Protein AF-A0A800DQ89-F1 (afdb_monomer_lite)

Foldseek 3Di:
DDDPLDAAEDDDDPDPVSVVVVCVPDDPVRHDDDPPPDDDDDDPVRVVVVVVVVVVVDDDDDDDDPVRQVVLVVVCVVVVHDSVVVVVVVVVVVVCVVVVHDDDDDD

Structure (mmCIF, N/CA/C/O backbone):
data_AF-A0A800DQ89-F1
#
_entry.id   AF-A0A800DQ89-F1
#
loop_
_atom_site.group_PDB
_atom_site.id
_atom_site.type_symbol
_atom_site.label_atom_id
_atom_site.label_alt_id
_atom_site.label_comp_id
_atom_site.label_asym_id
_atom_site.label_entity_id
_atom_site.label_seq_id
_atom_site.pdbx_PDB_ins_code
_atom_site.Cartn_x
_atom_site.Cartn_y
_atom_site.Cartn_z
_atom_site.occupancy
_atom_site.B_iso_or_equiv
_atom_site.auth_seq_id
_atom_site.auth_comp_id
_atom_site.auth_asym_id
_atom_site.auth_atom_id
_atom_site.pdbx_PDB_model_num
ATOM 1 N N . MET A 1 1 ? -26.508 25.969 8.097 1.00 35.81 1 MET A N 1
ATOM 2 C CA . MET A 1 1 ? -26.942 25.745 9.489 1.00 35.81 1 MET A CA 1
ATOM 3 C C . MET A 1 1 ? -26.928 24.244 9.707 1.00 35.81 1 MET A C 1
ATOM 5 O O . MET A 1 1 ? -27.880 23.606 9.292 1.00 35.81 1 MET A O 1
ATOM 9 N N . ASN A 1 2 ? -25.854 23.672 10.253 1.00 39.38 2 ASN A N 1
ATOM 10 C CA . ASN A 1 2 ? -25.854 22.251 10.611 1.00 39.38 2 ASN A CA 1
ATOM 11 C C . ASN A 1 2 ? -25.799 22.169 12.130 1.00 39.38 2 ASN A C 1
ATOM 13 O O . ASN A 1 2 ? -24.819 22.568 12.749 1.00 39.38 2 ASN A O 1
ATOM 17 N N . THR A 1 3 ? -26.925 21.756 12.696 1.00 45.06 3 THR A N 1
ATOM 18 C CA . THR A 1 3 ? -27.160 21.536 14.117 1.00 45.06 3 THR A CA 1
ATOM 19 C C . THR A 1 3 ? -26.209 20.457 14.621 1.00 45.06 3 THR A C 1
ATOM 21 O O . THR A 1 3 ? -26.307 19.309 14.186 1.00 45.06 3 THR A O 1
ATOM 24 N N . SER A 1 4 ? -25.302 20.810 15.530 1.00 53.28 4 SER A N 1
ATOM 25 C CA . SER A 1 4 ? -24.638 19.837 16.395 1.00 53.28 4 SER A CA 1
ATOM 26 C C . SER A 1 4 ? -25.740 19.077 17.134 1.00 53.28 4 SER A C 1
ATOM 28 O O . SER A 1 4 ? -26.450 19.664 17.947 1.00 53.28 4 SER A O 1
ATOM 30 N N . LYS A 1 5 ? -25.979 17.818 16.762 1.00 64.00 5 LYS A N 1
ATOM 31 C CA . LYS A 1 5 ? -26.945 16.957 17.449 1.00 64.00 5 LYS A CA 1
ATOM 32 C C . LYS A 1 5 ? -26.304 16.621 18.799 1.00 64.00 5 LYS A C 1
ATOM 34 O O . LYS A 1 5 ? -25.308 15.906 18.823 1.00 64.00 5 LYS A O 1
ATOM 39 N N . GLU A 1 6 ? -26.783 17.237 19.878 1.00 75.00 6 GLU A N 1
ATOM 40 C CA . GLU A 1 6 ? -26.308 16.943 21.235 1.00 75.00 6 GLU A CA 1
ATOM 41 C C . GLU A 1 6 ? -26.607 15.472 21.556 1.00 75.00 6 GLU A C 1
ATOM 43 O O . GLU A 1 6 ? -27.725 14.997 21.327 1.00 75.00 6 GLU A O 1
ATOM 48 N N . LEU A 1 7 ? -25.585 14.744 22.009 1.00 81.00 7 LEU A N 1
ATOM 49 C CA . LEU A 1 7 ? -25.704 13.344 22.405 1.00 81.00 7 LEU A CA 1
ATOM 50 C C . LEU A 1 7 ? -26.509 13.254 23.706 1.00 81.00 7 LEU A C 1
ATOM 52 O O . LEU A 1 7 ? -26.421 14.120 24.575 1.00 81.00 7 LEU A O 1
ATOM 56 N N . LYS A 1 8 ? -27.340 12.219 23.831 1.00 85.88 8 LYS A N 1
ATOM 57 C CA . LYS A 1 8 ? -28.165 11.998 25.023 1.00 85.88 8 LYS A CA 1
ATOM 58 C C . LYS A 1 8 ? -27.363 11.220 26.075 1.00 85.88 8 LYS A C 1
ATOM 60 O O . LYS A 1 8 ? -26.626 10.305 25.715 1.00 85.88 8 LYS A O 1
ATOM 65 N N . PRO A 1 9 ? -27.543 11.487 27.377 1.00 83.31 9 PRO A N 1
ATOM 66 C CA . PRO A 1 9 ? -26.936 10.656 28.411 1.00 83.31 9 PRO A CA 1
ATOM 67 C C . PRO A 1 9 ? -27.526 9.237 28.380 1.00 83.31 9 PRO A C 1
ATOM 69 O O . PRO A 1 9 ? -28.732 9.063 28.175 1.00 83.31 9 PRO A O 1
ATOM 72 N N . VAL A 1 10 ? -26.690 8.222 28.607 1.00 85.94 10 VAL A N 1
ATOM 73 C CA . VAL A 1 10 ? -27.131 6.819 28.685 1.00 85.94 10 VAL A CA 1
ATOM 74 C C . VAL A 1 10 ? -28.016 6.616 29.932 1.00 85.94 10 VAL A C 1
ATOM 76 O O . VAL A 1 10 ? -27.628 7.034 31.031 1.00 85.94 10 VAL A O 1
ATOM 79 N N . PRO A 1 11 ? -29.209 5.998 29.809 1.00 85.56 11 PRO A N 1
ATOM 80 C CA . PRO A 1 11 ? -30.070 5.713 30.956 1.00 85.56 11 PRO A CA 1
ATOM 81 C C . PRO A 1 11 ? -29.424 4.742 31.952 1.00 85.56 11 PRO A C 1
ATOM 83 O O . PRO A 1 11 ? -28.615 3.893 31.594 1.00 85.56 11 PRO A O 1
ATOM 86 N N . ARG A 1 12 ? -29.825 4.820 33.226 1.00 86.25 12 ARG A N 1
ATOM 87 C CA . ARG A 1 12 ? -29.430 3.822 34.232 1.00 86.25 12 ARG A CA 1
ATOM 88 C C . ARG A 1 12 ? -30.400 2.646 34.202 1.00 86.25 12 ARG A C 1
ATOM 90 O O . ARG A 1 12 ? -31.515 2.773 34.706 1.00 86.25 12 ARG A O 1
ATOM 97 N N . PHE A 1 13 ? -29.959 1.518 33.663 1.00 89.56 13 PHE A N 1
ATOM 98 C CA . PHE A 1 13 ? -30.736 0.280 33.641 1.00 89.56 13 PHE A CA 1
ATOM 99 C C . PHE A 1 13 ? -30.652 -0.446 34.983 1.00 89.56 13 PHE A C 1
ATOM 101 O O . PHE A 1 13 ? -29.612 -0.452 35.645 1.00 89.56 13 PHE A O 1
ATOM 108 N N . LYS A 1 14 ? -31.759 -1.060 35.409 1.00 86.31 14 LYS A N 1
ATOM 109 C CA . LYS A 1 14 ? -31.796 -1.870 36.638 1.00 86.31 14 LYS A CA 1
ATOM 110 C C . LYS A 1 14 ? -31.490 -3.337 36.365 1.00 86.31 14 LYS A C 1
ATOM 112 O O . LYS A 1 14 ? -31.107 -4.056 37.285 1.00 86.31 14 LYS A O 1
ATOM 117 N N . THR A 1 15 ? -31.698 -3.787 35.128 1.00 91.94 15 THR A N 1
ATOM 118 C CA . THR A 1 15 ? -31.488 -5.174 34.704 1.00 91.94 15 THR A CA 1
ATOM 119 C C . THR A 1 15 ? -30.854 -5.230 33.318 1.00 91.94 15 THR A C 1
ATOM 121 O O . THR A 1 15 ? -31.085 -4.343 32.503 1.00 91.94 15 THR A O 1
ATOM 124 N N . LEU A 1 16 ? -30.111 -6.305 33.035 1.00 87.75 16 LEU A N 1
ATOM 125 C CA . LEU A 1 16 ? -29.531 -6.549 31.706 1.00 87.75 16 LEU A CA 1
ATOM 126 C C . LEU A 1 16 ? -30.602 -6.714 30.615 1.00 87.75 16 LEU A C 1
ATOM 128 O O . LEU A 1 16 ? -30.365 -6.357 29.469 1.00 87.75 16 LEU A O 1
ATOM 132 N N . GLN A 1 17 ? -31.785 -7.235 30.964 1.00 90.81 17 GLN A N 1
ATOM 133 C CA . GLN A 1 17 ? -32.897 -7.377 30.018 1.00 90.81 17 GLN A CA 1
ATOM 134 C C . GLN A 1 17 ? -33.424 -6.006 29.571 1.00 90.81 17 GLN A C 1
ATOM 136 O O . GLN A 1 17 ? -33.619 -5.786 28.386 1.00 90.81 17 GLN A O 1
ATOM 141 N N . GLU A 1 18 ? -33.591 -5.074 30.512 1.00 90.44 18 GLU A N 1
ATOM 142 C CA . GLU A 1 18 ? -34.023 -3.698 30.226 1.00 90.44 18 GLU A CA 1
ATOM 143 C C . GLU A 1 18 ? -33.020 -2.960 29.327 1.00 90.44 18 GLU A C 1
ATOM 145 O O . GLU A 1 18 ? -33.422 -2.213 28.440 1.00 90.44 18 GLU A O 1
ATOM 150 N N . GLU A 1 19 ? -31.723 -3.193 29.535 1.00 90.31 19 GLU A N 1
ATOM 151 C CA . GLU A 1 19 ? -30.661 -2.649 28.688 1.00 90.31 19 GLU A CA 1
ATOM 152 C C . GLU A 1 19 ? -30.713 -3.219 27.263 1.00 90.31 19 GLU A C 1
ATOM 154 O O . GLU A 1 19 ? -30.666 -2.459 26.297 1.00 90.31 19 GLU A O 1
ATOM 159 N N . ALA A 1 20 ? -30.857 -4.541 27.121 1.00 89.94 20 ALA A N 1
ATOM 160 C CA . ALA A 1 20 ? -30.976 -5.187 25.815 1.00 89.94 20 ALA A CA 1
ATOM 161 C C . ALA A 1 20 ? -32.222 -4.703 25.052 1.00 89.94 20 ALA A C 1
ATOM 163 O O . ALA A 1 20 ? -32.111 -4.285 23.902 1.00 89.94 20 ALA A O 1
ATOM 164 N N . ASP A 1 21 ? -33.382 -4.670 25.715 1.00 92.75 21 ASP A N 1
ATOM 165 C CA . ASP A 1 21 ? -34.644 -4.209 25.124 1.00 92.75 21 ASP A CA 1
ATOM 166 C C . ASP A 1 21 ? -34.568 -2.720 24.710 1.00 92.75 21 ASP A C 1
ATOM 168 O O . ASP A 1 21 ? -35.174 -2.289 23.722 1.00 92.75 21 ASP A O 1
ATOM 172 N N . PHE A 1 22 ? -33.804 -1.911 25.453 1.00 91.44 22 PHE A N 1
ATOM 173 C CA . PHE A 1 22 ? -33.551 -0.514 25.113 1.00 91.44 22 PHE A CA 1
ATOM 174 C C . PHE A 1 22 ? -32.686 -0.385 23.854 1.00 91.44 22 PHE A C 1
ATOM 176 O O . PHE A 1 22 ? -33.077 0.329 22.929 1.00 91.44 22 PHE A O 1
ATOM 183 N N . TRP A 1 23 ? -31.551 -1.088 23.785 1.00 91.94 23 TRP A N 1
ATOM 184 C CA . TRP A 1 23 ? -30.645 -1.034 22.631 1.00 91.94 23 TRP A CA 1
ATOM 185 C C . TRP A 1 23 ? -31.205 -1.704 21.371 1.00 91.94 23 TRP A C 1
ATOM 187 O O . TRP A 1 23 ? -30.834 -1.313 20.268 1.00 91.94 23 TRP A O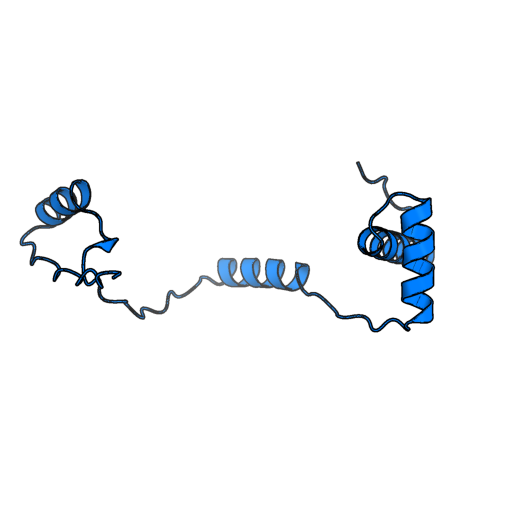 1
ATOM 197 N N . ASP A 1 24 ? -32.162 -2.622 21.504 1.00 91.50 24 ASP A N 1
ATOM 198 C CA . ASP A 1 24 ? -32.905 -3.179 20.364 1.00 91.50 24 ASP A CA 1
ATOM 199 C C . ASP A 1 24 ? -33.770 -2.126 19.649 1.00 91.50 24 ASP A C 1
ATOM 201 O O . ASP A 1 24 ? -34.095 -2.269 18.468 1.00 91.50 24 ASP A O 1
ATOM 205 N N . THR A 1 25 ? -34.155 -1.058 20.354 1.00 89.94 25 THR A N 1
ATOM 206 C CA . THR A 1 25 ? -35.051 -0.014 19.833 1.00 89.94 25 THR A CA 1
ATOM 207 C C . THR A 1 25 ? -34.384 1.347 19.632 1.00 89.94 25 THR A C 1
ATOM 209 O O . THR A 1 25 ? -34.972 2.212 18.978 1.00 89.94 25 THR A O 1
ATOM 212 N N . HIS A 1 26 ? -33.166 1.547 20.142 1.00 90.75 26 HIS A N 1
ATOM 213 C CA . HIS A 1 26 ? -32.459 2.829 20.117 1.00 90.75 26 HIS A CA 1
ATOM 214 C C . HIS A 1 26 ? -31.098 2.722 19.421 1.00 90.75 26 HIS A C 1
ATOM 216 O O . HIS A 1 26 ? -30.334 1.790 19.651 1.00 90.75 26 HIS A O 1
ATOM 222 N N . ASP A 1 27 ? -30.771 3.721 18.599 1.00 84.69 27 ASP A N 1
ATOM 223 C CA . ASP A 1 27 ? -29.464 3.829 17.946 1.00 84.69 27 ASP A CA 1
ATOM 224 C C . ASP A 1 27 ? -28.396 4.290 18.952 1.00 84.69 27 ASP A C 1
ATOM 226 O O . ASP A 1 27 ? -28.520 5.350 19.574 1.00 84.69 27 ASP A O 1
ATOM 230 N N . SER A 1 28 ? -27.329 3.501 19.090 1.00 82.50 28 SER A N 1
ATOM 231 C CA . SER A 1 28 ? -26.211 3.761 19.999 1.00 82.50 28 SER A CA 1
ATOM 232 C C . SER A 1 28 ? -25.413 5.017 19.649 1.00 82.50 28 SER A C 1
ATOM 234 O O . SER A 1 28 ? -24.804 5.617 20.532 1.00 82.50 28 SER A O 1
ATOM 236 N N . MET A 1 29 ? -25.484 5.488 18.400 1.00 83.38 29 MET A N 1
ATOM 237 C CA . MET A 1 29 ? -24.841 6.729 17.963 1.00 83.38 29 MET A CA 1
ATOM 23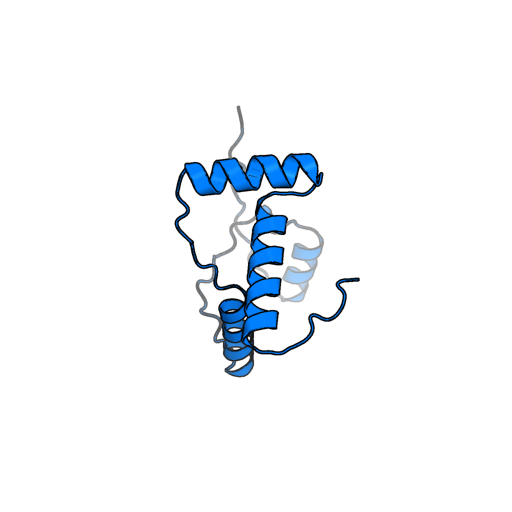8 C C . MET A 1 29 ? -25.533 7.998 18.487 1.00 83.38 29 MET A C 1
ATOM 240 O O . MET A 1 29 ? -24.994 9.093 18.328 1.00 83.38 29 MET A O 1
ATOM 244 N N . GLU A 1 30 ? -26.725 7.890 19.088 1.00 85.31 30 GLU A N 1
ATOM 245 C CA . GLU A 1 30 ? -27.434 9.031 19.685 1.00 85.31 30 GLU A CA 1
ATOM 246 C C . GLU A 1 30 ? -27.067 9.297 21.152 1.00 85.31 30 GLU A C 1
ATOM 248 O O . GLU A 1 30 ? -27.558 10.277 21.723 1.00 85.31 30 GLU A O 1
ATOM 253 N N . TYR A 1 31 ? -26.228 8.453 21.761 1.00 87.19 31 TYR A N 1
ATOM 254 C CA . TYR A 1 31 ? -25.931 8.490 23.191 1.00 87.19 31 TYR A CA 1
ATOM 255 C C . TYR A 1 31 ? -24.446 8.738 23.489 1.00 87.19 31 TYR A C 1
ATOM 257 O O . TYR A 1 31 ? -23.563 8.387 22.709 1.00 87.19 31 TYR A O 1
ATOM 265 N N . GLU A 1 32 ? -24.172 9.348 24.641 1.00 82.38 32 GLU A N 1
ATOM 266 C CA . GLU A 1 32 ? -22.826 9.562 25.183 1.00 82.38 32 GLU A CA 1
ATOM 267 C C . GLU A 1 32 ? -22.266 8.242 25.734 1.00 82.38 32 GLU A C 1
ATOM 269 O O . GLU A 1 32 ? -22.351 7.961 26.930 1.00 82.38 32 GLU A O 1
ATOM 274 N N . LEU A 1 33 ? -21.734 7.397 24.849 1.00 79.44 33 LEU A N 1
ATOM 275 C CA . LEU A 1 33 ? -21.015 6.188 25.244 1.00 79.44 33 LEU A CA 1
ATOM 276 C C . LEU A 1 33 ? -19.641 6.574 25.802 1.00 79.44 33 LEU A C 1
ATOM 278 O O . LEU A 1 33 ? -18.903 7.342 25.183 1.00 79.44 33 LEU A O 1
ATOM 282 N N . GLU A 1 34 ? -19.297 6.043 26.974 1.00 71.12 34 GLU A N 1
ATOM 283 C CA . GLU A 1 34 ? -17.958 6.199 27.533 1.00 71.12 34 GLU A CA 1
ATOM 284 C C . GLU A 1 34 ? -16.967 5.443 26.642 1.00 71.12 34 GLU A C 1
ATOM 286 O O . GLU A 1 34 ? -17.103 4.237 26.432 1.00 71.12 34 GLU A O 1
ATOM 291 N N . ASP A 1 35 ? -15.990 6.159 26.084 1.00 67.12 35 ASP A N 1
ATOM 292 C CA . ASP A 1 35 ? -14.911 5.542 25.319 1.00 67.12 35 ASP A CA 1
ATOM 293 C C . ASP A 1 35 ? -14.011 4.805 26.315 1.00 67.12 35 ASP A C 1
ATOM 295 O O . ASP A 1 35 ? -13.140 5.385 26.976 1.00 67.12 35 ASP A O 1
ATOM 299 N N . THR A 1 36 ? -14.293 3.521 26.512 1.00 65.81 36 THR A N 1
ATOM 300 C CA . THR A 1 36 ? -13.490 2.674 27.379 1.00 65.81 36 THR A CA 1
ATOM 301 C C . THR A 1 36 ? -12.129 2.511 26.712 1.00 65.81 36 THR A C 1
ATOM 303 O O . THR A 1 36 ? -11.962 1.688 25.813 1.00 65.81 36 THR A O 1
ATOM 306 N N . ASN A 1 37 ? -11.132 3.270 27.175 1.00 61.09 37 ASN A N 1
ATOM 307 C CA . ASN A 1 37 ? -9.708 3.086 26.853 1.00 61.09 37 ASN A CA 1
ATOM 308 C C . ASN A 1 37 ? -9.155 1.755 27.421 1.00 61.09 37 ASN A C 1
ATOM 310 O O . ASN A 1 37 ? -8.007 1.674 27.863 1.00 61.09 37 ASN A O 1
ATOM 314 N N . GLU A 1 38 ? -9.971 0.702 27.452 1.00 71.44 38 GLU A N 1
ATOM 315 C CA . GLU A 1 38 ? -9.548 -0.634 27.827 1.00 71.44 38 GLU A CA 1
ATOM 316 C C . GLU A 1 38 ? -8.576 -1.152 26.769 1.00 71.44 38 GLU A C 1
ATOM 318 O O . GLU A 1 38 ? -8.902 -1.332 25.592 1.00 71.44 38 GLU A O 1
ATOM 323 N N . MET A 1 39 ? -7.335 -1.380 27.196 1.00 66.25 39 MET A N 1
ATOM 324 C CA . MET A 1 39 ? -6.354 -2.032 26.347 1.00 66.25 39 MET A CA 1
ATOM 325 C C . MET A 1 39 ? -6.771 -3.487 26.157 1.00 66.25 39 MET A C 1
ATOM 327 O O . MET A 1 39 ? -6.693 -4.296 27.078 1.00 66.25 39 MET A O 1
ATOM 331 N N . VAL A 1 40 ? -7.178 -3.831 24.939 1.00 76.94 40 VAL A N 1
ATOM 332 C CA . VAL A 1 40 ? -7.420 -5.224 24.565 1.00 76.94 40 VAL A CA 1
ATOM 333 C C . VAL A 1 40 ? -6.076 -5.947 24.481 1.00 76.94 40 VAL A C 1
ATOM 335 O O . VAL A 1 40 ? -5.275 -5.707 23.571 1.00 76.94 40 VAL A O 1
ATOM 338 N N . GLU A 1 41 ? -5.817 -6.854 25.423 1.00 79.56 41 GLU A N 1
ATOM 339 C CA . GLU A 1 41 ? -4.649 -7.726 25.359 1.00 79.56 41 GLU A CA 1
ATOM 340 C C . GLU A 1 41 ? -4.822 -8.758 24.241 1.00 79.56 41 GLU A C 1
ATOM 342 O O . GLU A 1 41 ? -5.645 -9.670 24.303 1.00 79.56 41 GLU A O 1
ATOM 347 N N . LEU A 1 42 ? -4.027 -8.612 23.183 1.00 82.12 42 LEU A N 1
ATOM 348 C CA . LEU A 1 42 ? -3.988 -9.587 22.100 1.00 82.12 42 LEU A CA 1
ATOM 349 C C . LEU A 1 42 ? -3.226 -10.843 22.538 1.00 82.12 42 LEU A C 1
ATOM 351 O O . LEU A 1 42 ? -2.132 -10.748 23.106 1.00 82.12 42 LEU A O 1
ATOM 355 N N . SER A 1 43 ? -3.748 -12.013 22.176 1.00 87.88 43 SER A N 1
ATOM 356 C CA . SER A 1 43 ? -3.006 -13.276 22.278 1.00 87.88 43 SER A CA 1
ATOM 357 C C . SER A 1 43 ? -1.756 -13.264 21.389 1.00 87.88 43 SER A C 1
ATOM 359 O O . SER A 1 43 ? -1.670 -12.526 20.398 1.00 87.88 43 SER A O 1
ATOM 361 N N . ASP A 1 44 ? -0.778 -14.107 21.710 1.00 85.31 44 ASP A N 1
ATOM 362 C CA . ASP A 1 44 ? 0.466 -14.199 20.937 1.00 85.31 44 ASP A CA 1
ATOM 363 C C . ASP A 1 44 ? 0.239 -14.685 19.496 1.00 85.31 44 ASP A C 1
ATOM 365 O O . ASP A 1 44 ? 0.902 -14.206 18.567 1.00 85.31 44 ASP A O 1
ATOM 369 N N . ASP A 1 45 ? -0.766 -15.535 19.275 1.00 87.00 45 ASP A N 1
ATOM 370 C CA . ASP A 1 45 ? -1.191 -15.961 17.939 1.00 87.00 45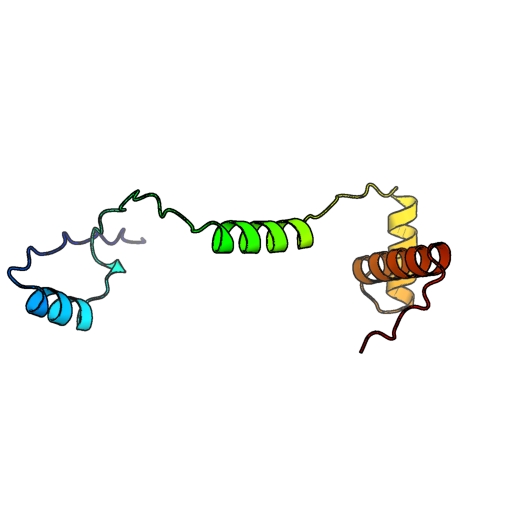 ASP A CA 1
ATOM 371 C C . ASP A 1 45 ? -1.743 -14.790 17.119 1.00 87.00 45 ASP A C 1
ATOM 373 O O . ASP A 1 45 ? -1.351 -14.585 15.965 1.00 87.00 45 ASP A O 1
ATOM 377 N N . GLN A 1 46 ? -2.609 -13.962 17.715 1.00 86.06 46 GLN A N 1
ATOM 378 C CA . GLN A 1 46 ? -3.153 -12.771 17.056 1.00 86.06 46 GLN A CA 1
ATOM 379 C C . GLN A 1 46 ? -2.045 -11.766 16.724 1.00 86.06 46 GLN A C 1
ATOM 381 O O . GLN A 1 46 ? -1.982 -11.265 15.597 1.00 86.06 46 GLN A O 1
ATOM 386 N N . LYS A 1 47 ? -1.119 -11.518 17.660 1.00 85.50 47 LYS A N 1
ATOM 387 C CA . LYS A 1 47 ? 0.053 -10.656 17.427 1.00 85.50 47 LYS A CA 1
ATOM 388 C C . LYS A 1 47 ? 0.900 -11.173 16.265 1.00 85.50 47 LYS A C 1
ATOM 390 O O . LYS A 1 47 ? 1.313 -10.388 15.409 1.00 85.50 47 LYS A O 1
ATOM 395 N N . SER A 1 48 ? 1.128 -12.482 16.200 1.00 84.06 48 SER A N 1
ATOM 396 C CA . SER A 1 48 ? 1.925 -13.112 15.143 1.00 84.06 48 SER A CA 1
ATOM 397 C C . SER A 1 48 ? 1.256 -13.003 13.773 1.00 84.06 48 SER A C 1
ATOM 399 O O . SER A 1 48 ? 1.910 -12.636 12.795 1.00 84.06 48 SER A O 1
ATOM 401 N N . GLN A 1 49 ? -0.060 -13.221 13.691 1.00 85.19 49 GLN A N 1
ATOM 402 C CA . GLN A 1 49 ? -0.819 -13.044 12.449 1.00 85.19 49 GLN A CA 1
ATOM 403 C C . GLN A 1 49 ? -0.806 -11.591 11.963 1.00 85.19 49 GLN A C 1
ATOM 405 O O . GLN A 1 49 ? -0.638 -11.338 10.765 1.00 85.19 49 GLN A O 1
ATOM 410 N N . ILE A 1 50 ? -0.953 -10.628 12.877 1.00 85.12 50 ILE A N 1
ATOM 411 C CA . ILE A 1 50 ? -0.884 -9.198 12.554 1.00 85.12 50 ILE A CA 1
ATOM 412 C C . ILE A 1 50 ? 0.507 -8.844 12.023 1.00 85.12 50 ILE A C 1
ATOM 414 O O . ILE A 1 50 ? 0.607 -8.229 10.960 1.00 85.12 50 ILE A O 1
ATOM 418 N N . ARG A 1 51 ? 1.578 -9.292 12.694 1.00 84.06 51 ARG A N 1
ATOM 419 C CA . ARG A 1 51 ? 2.960 -9.080 12.237 1.00 84.06 51 ARG A CA 1
ATOM 420 C C . ARG A 1 51 ? 3.201 -9.693 10.864 1.00 84.06 51 ARG A C 1
ATOM 422 O O . ARG A 1 51 ? 3.669 -8.994 9.977 1.00 84.06 51 ARG A O 1
ATOM 429 N N . ALA A 1 52 ? 2.813 -10.947 10.641 1.00 82.50 52 ALA A N 1
ATOM 430 C CA . ALA A 1 52 ? 2.988 -11.609 9.348 1.00 82.50 52 ALA A CA 1
ATOM 431 C C . ALA A 1 52 ? 2.262 -10.871 8.208 1.00 82.50 52 ALA A C 1
ATOM 433 O O . ALA A 1 52 ? 2.801 -10.721 7.111 1.00 82.50 52 ALA A O 1
ATOM 434 N N . ARG A 1 53 ? 1.044 -10.370 8.457 1.00 79.44 53 ARG A N 1
ATOM 435 C CA . ARG A 1 53 ? 0.308 -9.537 7.490 1.00 79.44 53 ARG A CA 1
ATOM 436 C C . ARG A 1 53 ? 1.002 -8.202 7.247 1.00 79.44 53 ARG A C 1
ATOM 438 O O . ARG A 1 53 ? 1.013 -7.733 6.112 1.00 79.44 53 ARG A O 1
ATOM 445 N N . TRP A 1 54 ? 1.555 -7.593 8.290 1.00 78.94 54 TRP A N 1
ATOM 446 C CA . TRP A 1 54 ? 2.259 -6.320 8.194 1.00 78.94 54 TRP A CA 1
ATOM 447 C C . TRP A 1 54 ? 3.567 -6.450 7.410 1.00 78.94 54 TRP A C 1
ATOM 449 O O . TRP A 1 54 ? 3.782 -5.682 6.479 1.00 78.94 54 TRP A O 1
ATOM 459 N N . GLU A 1 55 ? 4.370 -7.480 7.690 1.00 80.38 55 GLU A N 1
ATOM 460 C CA . GLU A 1 55 ? 5.590 -7.815 6.942 1.00 80.38 55 GLU A CA 1
ATOM 461 C C . GLU A 1 55 ? 5.303 -8.009 5.449 1.00 80.38 55 GLU A C 1
ATOM 463 O O . GLU A 1 55 ? 5.951 -7.390 4.610 1.00 80.38 55 GLU A O 1
ATOM 468 N N . LYS A 1 56 ? 4.255 -8.770 5.103 1.00 77.62 56 LYS A N 1
ATOM 469 C CA . LYS A 1 56 ? 3.821 -8.955 3.705 1.00 77.62 56 LYS A CA 1
ATOM 470 C C . LYS A 1 56 ? 3.363 -7.661 3.025 1.00 77.62 56 LYS A C 1
ATOM 472 O O . LYS A 1 56 ? 3.333 -7.591 1.801 1.00 77.62 56 LYS A O 1
ATOM 477 N N . ARG A 1 57 ? 2.948 -6.656 3.800 1.00 77.12 57 ARG A N 1
ATOM 478 C CA . ARG A 1 57 ? 2.448 -5.365 3.304 1.00 77.12 57 ARG A CA 1
ATOM 479 C C . ARG A 1 57 ? 3.491 -4.258 3.366 1.00 77.12 57 ARG A C 1
ATOM 481 O O . ARG A 1 57 ? 3.159 -3.131 2.992 1.00 77.12 57 ARG A O 1
ATOM 488 N N . LYS A 1 58 ? 4.715 -4.537 3.826 1.00 78.25 58 LYS A N 1
ATOM 489 C CA . LYS A 1 58 ? 5.781 -3.537 3.853 1.00 78.25 58 LYS A CA 1
ATOM 490 C C . LYS A 1 58 ? 6.007 -3.006 2.445 1.00 78.25 58 LYS A C 1
ATOM 492 O O . LYS A 1 58 ? 6.329 -3.747 1.521 1.00 78.25 58 LYS A O 1
ATOM 497 N N . ARG A 1 59 ? 5.800 -1.701 2.289 1.00 80.44 59 ARG A N 1
ATOM 498 C CA . ARG A 1 59 ? 6.054 -0.983 1.043 1.00 80.44 59 ARG A CA 1
ATOM 499 C C . ARG A 1 59 ? 7.410 -0.313 1.165 1.00 80.44 59 ARG A C 1
ATOM 501 O O . ARG A 1 59 ? 7.651 0.398 2.136 1.00 80.44 59 ARG A O 1
ATOM 508 N N . ALA A 1 60 ? 8.267 -0.536 0.181 1.00 82.56 60 ALA A N 1
ATOM 509 C CA . ALA A 1 60 ? 9.483 0.237 0.003 1.00 82.56 60 ALA A CA 1
ATOM 510 C C . ALA A 1 60 ? 9.238 1.317 -1.056 1.00 82.56 60 ALA A C 1
ATOM 512 O O . ALA A 1 60 ? 8.549 1.074 -2.050 1.00 82.56 60 ALA A O 1
ATOM 513 N N . THR A 1 61 ? 9.805 2.501 -0.842 1.00 88.62 61 THR A N 1
ATOM 514 C CA . THR A 1 61 ? 9.850 3.554 -1.859 1.00 88.62 61 THR A CA 1
ATOM 515 C C . THR A 1 61 ? 11.144 3.399 -2.642 1.00 88.62 61 THR A C 1
ATOM 517 O O . THR A 1 61 ? 12.223 3.423 -2.055 1.00 88.62 61 THR A O 1
ATOM 520 N N . ILE A 1 62 ? 11.040 3.246 -3.961 1.00 89.12 62 ILE A N 1
ATOM 521 C CA . ILE A 1 62 ? 12.191 3.205 -4.867 1.00 89.12 62 ILE A CA 1
ATOM 522 C C . ILE A 1 62 ? 12.274 4.560 -5.562 1.00 89.12 62 ILE A C 1
ATOM 524 O O . ILE A 1 62 ? 11.278 5.042 -6.102 1.00 89.12 62 ILE A O 1
ATOM 528 N N . LEU A 1 63 ? 13.454 5.179 -5.533 1.00 92.31 63 LEU A N 1
ATOM 529 C CA . LEU A 1 63 ? 13.701 6.417 -6.260 1.00 92.31 63 LEU A CA 1
ATOM 530 C C . LEU A 1 63 ? 14.040 6.082 -7.715 1.00 92.31 63 LEU A C 1
ATOM 532 O O . LEU A 1 63 ? 15.003 5.365 -7.977 1.00 92.31 63 LEU A O 1
ATOM 536 N N . LEU A 1 64 ? 13.256 6.617 -8.646 1.00 92.50 64 LEU A N 1
ATOM 537 C CA . LEU A 1 64 ? 13.513 6.536 -10.082 1.00 92.50 64 LEU A CA 1
ATOM 538 C C . LEU A 1 64 ? 13.904 7.919 -10.594 1.00 92.50 64 LEU A C 1
ATOM 540 O O . LEU A 1 64 ? 13.363 8.929 -10.137 1.00 92.50 64 LEU A O 1
ATOM 544 N N . SER A 1 65 ? 14.829 7.975 -11.550 1.00 95.62 65 SER A N 1
ATOM 545 C CA . SER A 1 65 ? 15.119 9.229 -12.240 1.00 95.62 65 SER A CA 1
ATOM 546 C C . SER A 1 65 ? 13.923 9.653 -13.099 1.00 95.62 65 SER A C 1
ATOM 548 O O . SER A 1 65 ? 13.097 8.832 -13.512 1.00 95.62 65 SER A O 1
ATOM 550 N N . HIS A 1 66 ? 13.835 10.948 -13.406 1.00 95.69 66 HIS A N 1
ATOM 551 C CA . HIS A 1 66 ? 12.771 11.465 -14.268 1.00 95.69 66 HIS A CA 1
ATOM 552 C C . HIS A 1 66 ? 12.791 10.815 -15.663 1.00 95.69 66 HIS A C 1
ATOM 554 O O . HIS A 1 66 ? 11.744 10.484 -16.215 1.00 95.69 66 HIS A O 1
ATOM 560 N N . GLU A 1 67 ? 13.984 10.563 -16.208 1.00 96.75 67 GLU A N 1
ATOM 561 C CA . GLU A 1 67 ? 14.160 9.890 -17.499 1.00 96.75 67 GLU A CA 1
ATOM 562 C C . GLU A 1 67 ? 13.648 8.446 -17.472 1.00 96.75 67 GLU A C 1
ATOM 564 O O . GLU A 1 67 ? 12.944 8.027 -18.392 1.00 96.75 67 GLU A O 1
ATOM 569 N N . GLN A 1 68 ? 13.941 7.702 -16.400 1.00 95.44 68 GLN A N 1
ATOM 570 C CA . GLN A 1 68 ? 13.458 6.332 -16.222 1.00 95.44 68 GLN A CA 1
ATOM 571 C C . GLN A 1 68 ? 11.933 6.290 -16.150 1.00 95.44 68 GLN A C 1
ATOM 573 O O . GLN A 1 68 ? 11.311 5.494 -16.851 1.00 95.44 68 GLN A O 1
ATOM 578 N N . LEU A 1 69 ? 11.324 7.173 -15.354 1.00 95.56 69 LEU A N 1
ATOM 579 C CA . LEU A 1 69 ? 9.870 7.231 -15.224 1.00 95.56 69 LEU A CA 1
ATOM 580 C C . LEU A 1 69 ? 9.201 7.556 -16.568 1.00 95.56 69 LEU A C 1
ATOM 582 O O . LEU A 1 69 ? 8.294 6.841 -16.992 1.00 95.56 69 LEU A O 1
ATOM 586 N N . ASN A 1 70 ? 9.705 8.562 -17.290 1.00 97.06 70 ASN A N 1
ATOM 587 C CA . ASN A 1 70 ? 9.184 8.933 -18.607 1.00 97.06 70 ASN A CA 1
ATOM 588 C C . ASN A 1 70 ? 9.322 7.804 -19.639 1.00 97.06 70 ASN A C 1
ATOM 590 O O . ASN A 1 70 ? 8.452 7.632 -20.497 1.00 97.06 70 ASN A O 1
ATOM 594 N N . ALA A 1 71 ? 10.418 7.044 -19.596 1.00 96.81 71 ALA A N 1
ATOM 595 C CA . ALA A 1 71 ? 10.614 5.901 -20.482 1.00 96.81 71 ALA A CA 1
ATOM 596 C C . ALA A 1 71 ? 9.596 4.789 -20.187 1.00 96.81 71 ALA A C 1
ATOM 598 O O . ALA A 1 71 ? 8.951 4.285 -21.109 1.00 96.81 71 ALA A O 1
ATOM 599 N N . VAL A 1 72 ? 9.398 4.453 -18.908 1.00 96.56 72 VAL A N 1
ATOM 600 C CA . VAL A 1 72 ? 8.417 3.446 -18.483 1.00 96.56 72 VAL A CA 1
ATOM 601 C C . VAL A 1 72 ? 7.009 3.871 -18.895 1.00 96.56 72 VAL A C 1
ATOM 603 O O . VAL A 1 72 ? 6.287 3.066 -19.478 1.00 96.56 72 VAL A O 1
ATOM 606 N N . GLU A 1 73 ? 6.617 5.126 -18.660 1.00 96.19 73 GLU A N 1
ATOM 607 C CA . GLU A 1 73 ? 5.289 5.624 -19.037 1.00 96.19 73 GLU A CA 1
ATOM 608 C C . GLU A 1 73 ? 5.016 5.482 -20.537 1.00 96.19 73 GLU A C 1
ATOM 610 O O . GLU A 1 73 ? 3.931 5.062 -20.942 1.00 96.19 73 GLU A O 1
ATOM 615 N N . GLN A 1 74 ? 5.998 5.802 -21.381 1.00 97.56 74 GLN A N 1
ATOM 616 C CA . GLN A 1 74 ? 5.856 5.646 -22.827 1.00 97.56 74 GLN A CA 1
ATOM 617 C C . GLN A 1 74 ? 5.666 4.182 -23.229 1.00 97.56 74 GLN A C 1
ATOM 619 O O . GLN A 1 74 ? 4.846 3.884 -24.101 1.00 97.56 74 GLN A O 1
ATOM 624 N N . ILE A 1 75 ? 6.400 3.266 -22.598 1.00 97.56 75 ILE 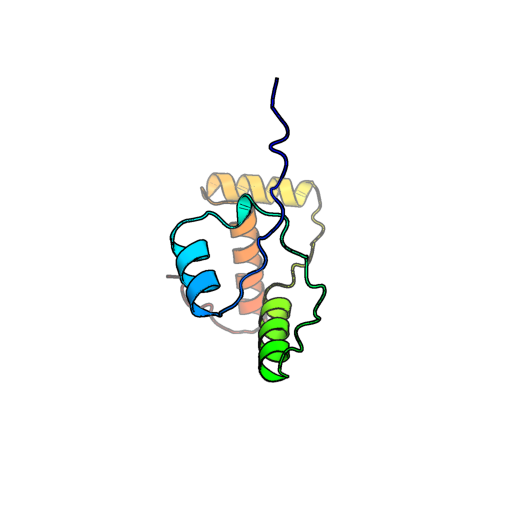A N 1
ATOM 625 C CA . ILE A 1 75 ? 6.292 1.831 -22.874 1.00 97.56 75 ILE A CA 1
ATOM 626 C C . ILE A 1 75 ? 4.944 1.290 -22.380 1.00 97.56 75 ILE A C 1
ATOM 628 O O . ILE A 1 75 ? 4.272 0.569 -23.116 1.00 97.56 75 ILE A O 1
ATOM 632 N N . ALA A 1 76 ? 4.514 1.692 -21.185 1.00 97.19 76 ALA A N 1
ATOM 633 C CA . ALA A 1 76 ? 3.236 1.317 -20.592 1.00 97.19 76 ALA A CA 1
ATOM 634 C C . ALA A 1 76 ? 2.053 1.758 -21.466 1.00 97.19 76 ALA A C 1
ATOM 636 O O . ALA A 1 76 ? 1.189 0.946 -21.790 1.00 97.19 76 ALA A O 1
ATOM 637 N N . ARG A 1 77 ? 2.079 3.001 -21.973 1.00 96.81 77 ARG A N 1
ATOM 638 C CA . ARG A 1 77 ? 1.070 3.514 -22.919 1.00 96.81 77 ARG A CA 1
ATOM 639 C C . ARG A 1 77 ? 0.995 2.686 -24.199 1.00 96.81 77 ARG A C 1
ATOM 641 O O . ARG A 1 77 ? -0.101 2.369 -24.649 1.00 96.81 77 ARG A O 1
ATOM 648 N N . ARG A 1 78 ? 2.141 2.310 -24.778 1.00 97.19 78 ARG A N 1
ATOM 649 C CA . ARG A 1 78 ? 2.188 1.459 -25.985 1.00 97.19 78 ARG A CA 1
ATOM 650 C C . ARG A 1 78 ? 1.649 0.054 -25.722 1.00 97.19 78 ARG A C 1
ATOM 652 O O . ARG A 1 78 ? 1.024 -0.522 -26.603 1.00 97.19 78 ARG A O 1
ATOM 659 N N . LYS A 1 79 ? 1.889 -0.478 -24.523 1.00 94.62 79 LYS A N 1
ATOM 660 C CA . LYS A 1 79 ? 1.398 -1.787 -24.073 1.00 94.62 79 LYS A CA 1
ATOM 661 C C . LYS A 1 79 ? -0.040 -1.750 -23.534 1.00 94.62 79 LYS A C 1
ATOM 663 O O . LYS A 1 79 ? -0.572 -2.808 -23.234 1.00 94.62 79 LYS A O 1
ATOM 668 N N . GLN A 1 80 ? -0.654 -0.568 -23.422 1.00 96.00 80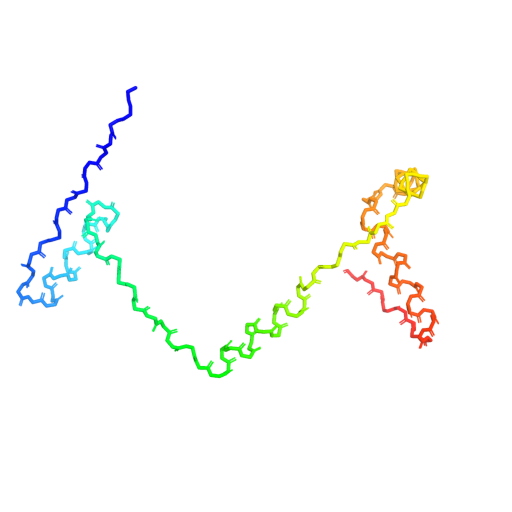 GLN A N 1
ATOM 669 C CA . GLN A 1 80 ? -1.969 -0.354 -22.803 1.00 96.00 80 GLN A CA 1
ATOM 670 C C . GLN A 1 80 ? -2.083 -0.929 -21.380 1.00 96.00 80 GLN A C 1
ATOM 672 O O . GLN A 1 80 ? -3.134 -1.416 -20.974 1.00 96.00 80 GLN A O 1
ATOM 677 N N . VAL A 1 81 ? -0.997 -0.843 -20.612 1.00 95.88 81 VAL A N 1
ATOM 678 C CA . VAL A 1 81 ? -0.942 -1.269 -19.207 1.00 95.88 81 VAL A CA 1
ATOM 679 C C . VAL A 1 81 ? -0.601 -0.090 -18.307 1.00 95.88 81 VAL A C 1
ATOM 681 O O . VAL A 1 81 ? -0.056 0.920 -18.754 1.00 95.88 81 VAL A O 1
ATOM 684 N N . ASP A 1 82 ? -0.906 -0.223 -17.021 1.00 95.88 82 ASP A N 1
ATOM 685 C CA . ASP A 1 82 ? -0.479 0.739 -16.014 1.00 95.88 82 ASP A CA 1
ATOM 686 C C . ASP A 1 82 ? 1.050 0.681 -15.821 1.00 95.88 82 ASP A C 1
ATOM 688 O O . ASP A 1 82 ? 1.643 -0.399 -15.754 1.00 95.88 82 ASP A O 1
ATOM 692 N N . TYR A 1 83 ? 1.712 1.840 -15.733 1.00 95.00 83 TYR A N 1
ATOM 693 C CA . TYR A 1 83 ? 3.177 1.893 -15.646 1.00 95.00 83 TYR A CA 1
ATOM 694 C C . TYR A 1 83 ? 3.705 1.280 -14.346 1.00 95.00 83 TYR A C 1
ATOM 696 O O . TYR A 1 83 ? 4.796 0.713 -14.333 1.00 95.00 83 TYR A O 1
ATOM 704 N N . ARG A 1 84 ? 2.938 1.352 -13.251 1.00 92.50 84 ARG A N 1
ATOM 705 C CA . ARG A 1 84 ? 3.327 0.742 -11.981 1.00 92.50 84 ARG A CA 1
ATOM 706 C C . ARG A 1 84 ? 3.201 -0.773 -12.072 1.00 92.50 84 ARG A C 1
ATOM 708 O O . ARG A 1 84 ? 4.106 -1.464 -11.611 1.00 92.50 84 ARG A O 1
ATOM 715 N N . ALA A 1 85 ? 2.138 -1.286 -12.694 1.00 93.62 85 ALA A N 1
ATOM 716 C CA . ALA A 1 85 ? 2.008 -2.717 -12.978 1.00 93.62 85 ALA A CA 1
ATOM 717 C C . ALA A 1 85 ? 3.179 -3.232 -13.832 1.00 93.62 85 ALA A C 1
ATOM 719 O O . ALA A 1 85 ? 3.785 -4.244 -13.488 1.00 93.62 85 ALA A O 1
ATOM 720 N N . LEU A 1 86 ? 3.567 -2.478 -14.866 1.00 95.38 86 LEU A N 1
ATOM 721 C CA . LEU A 1 86 ? 4.706 -2.808 -15.723 1.00 95.38 86 LEU A CA 1
ATOM 722 C C . LEU A 1 86 ? 6.038 -2.847 -14.954 1.00 95.38 86 LEU A C 1
ATOM 724 O O . LEU A 1 86 ? 6.828 -3.768 -15.138 1.00 95.38 86 LEU A O 1
ATOM 728 N N . ILE A 1 87 ? 6.282 -1.881 -14.060 1.00 95.06 87 ILE A N 1
ATOM 729 C CA . ILE A 1 87 ? 7.475 -1.884 -13.194 1.00 95.06 87 ILE A CA 1
ATOM 730 C C . ILE A 1 87 ? 7.493 -3.132 -12.308 1.00 95.06 87 ILE A C 1
ATOM 732 O O . ILE A 1 87 ? 8.533 -3.776 -12.181 1.00 95.06 87 ILE A O 1
ATOM 736 N N . HIS A 1 88 ? 6.356 -3.486 -11.703 1.00 93.00 88 HIS A N 1
ATOM 737 C CA . HIS A 1 88 ? 6.256 -4.688 -10.875 1.00 93.00 88 HIS A CA 1
ATOM 738 C C . HIS A 1 88 ? 6.545 -5.963 -11.675 1.00 93.00 88 HIS A C 1
ATOM 740 O O . HIS A 1 88 ? 7.292 -6.817 -11.202 1.00 93.00 88 HIS A O 1
ATOM 746 N N . GLU A 1 89 ? 5.995 -6.078 -12.883 1.00 94.75 89 GLU A N 1
ATOM 747 C CA . GLU A 1 89 ? 6.234 -7.213 -13.775 1.00 94.75 89 GLU A CA 1
ATOM 748 C C . GLU A 1 89 ? 7.716 -7.341 -14.143 1.00 94.75 89 GLU A C 1
ATOM 750 O O . GLU A 1 89 ? 8.290 -8.417 -13.992 1.00 94.75 89 GLU A O 1
ATOM 755 N N . TRP A 1 90 ? 8.366 -6.245 -14.548 1.00 95.25 90 TRP A N 1
ATOM 756 C CA . TRP A 1 90 ? 9.793 -6.258 -14.881 1.00 95.25 90 TRP A CA 1
ATOM 757 C C . TRP A 1 90 ? 10.673 -6.638 -13.698 1.00 95.25 90 TRP A C 1
ATOM 759 O O . TRP A 1 90 ? 11.575 -7.455 -13.858 1.00 95.25 90 TRP A O 1
ATOM 769 N N . ILE A 1 91 ? 10.402 -6.094 -12.509 1.00 94.38 91 ILE A N 1
ATOM 770 C CA . ILE A 1 91 ? 11.143 -6.460 -11.297 1.00 94.38 91 ILE A CA 1
ATOM 771 C C . ILE A 1 91 ? 11.000 -7.961 -11.026 1.00 94.38 91 ILE A C 1
ATOM 773 O O . ILE A 1 91 ? 12.001 -8.635 -10.802 1.00 94.38 91 ILE A O 1
ATOM 777 N N . ASN A 1 92 ? 9.780 -8.499 -11.090 1.00 93.94 92 ASN A N 1
ATOM 778 C CA . ASN A 1 92 ? 9.536 -9.921 -10.853 1.00 93.94 92 ASN A CA 1
ATOM 779 C C . ASN A 1 92 ? 10.227 -10.803 -11.895 1.00 93.94 92 ASN A C 1
ATOM 781 O O . ASN A 1 92 ? 10.836 -11.804 -11.531 1.00 93.94 92 ASN A O 1
ATOM 785 N N . MET A 1 93 ? 10.156 -10.420 -13.171 1.00 93.88 93 MET A N 1
ATOM 786 C CA . MET A 1 93 ? 10.799 -11.135 -14.271 1.00 93.88 93 MET A CA 1
ATOM 787 C C . MET A 1 93 ? 12.315 -11.201 -14.077 1.00 93.88 93 MET A C 1
ATOM 789 O O . MET A 1 93 ? 12.888 -12.281 -14.162 1.00 93.88 93 MET A O 1
ATOM 793 N N . HIS A 1 94 ? 12.958 -10.074 -13.759 1.00 95.12 94 HIS A N 1
ATOM 794 C CA . HIS A 1 94 ? 14.403 -10.043 -13.532 1.00 95.12 94 HIS A CA 1
ATOM 795 C C . HIS A 1 94 ? 14.813 -10.811 -12.273 1.00 95.12 94 HIS A C 1
ATOM 797 O O . HIS A 1 94 ? 15.796 -11.537 -12.304 1.00 95.12 94 HIS A O 1
ATOM 803 N N . ILE A 1 95 ? 14.051 -10.716 -11.179 1.00 95.00 95 ILE A N 1
ATOM 804 C CA . ILE A 1 95 ? 14.322 -11.519 -9.977 1.00 95.00 95 ILE A CA 1
ATOM 805 C C . ILE A 1 95 ? 14.233 -13.014 -10.294 1.00 95.00 95 ILE A C 1
ATOM 807 O O . ILE A 1 95 ? 15.074 -13.788 -9.853 1.00 95.00 95 ILE A O 1
ATOM 811 N N . ALA A 1 96 ? 13.208 -13.425 -11.035 1.00 92.88 96 ALA A N 1
ATOM 812 C CA . ALA A 1 96 ? 12.992 -14.817 -11.398 1.00 92.88 96 ALA A CA 1
ATOM 813 C C . ALA A 1 96 ? 14.133 -15.366 -12.271 1.00 92.88 96 ALA A C 1
ATOM 815 O O . ALA A 1 96 ? 14.627 -16.461 -12.004 1.00 92.88 96 ALA A O 1
ATOM 816 N N . ASP A 1 97 ? 14.588 -14.573 -13.243 1.00 93.56 97 ASP A N 1
ATOM 817 C CA . ASP A 1 97 ? 15.729 -14.889 -14.107 1.00 93.56 97 ASP A CA 1
ATOM 818 C C . ASP A 1 97 ? 17.027 -15.058 -13.295 1.00 93.56 97 ASP A C 1
ATOM 820 O O . ASP A 1 97 ? 17.676 -16.100 -13.367 1.00 93.56 97 ASP A O 1
ATOM 824 N N . GLU A 1 98 ? 17.340 -14.102 -12.414 1.00 93.81 98 GLU A N 1
ATOM 825 C CA . GLU A 1 98 ? 18.534 -14.138 -11.549 1.00 93.81 98 GLU A CA 1
ATOM 826 C C . GLU A 1 98 ? 18.498 -15.284 -10.520 1.00 93.81 98 GLU A C 1
ATOM 828 O O . GLU A 1 98 ? 19.535 -15.825 -10.134 1.00 93.81 98 GLU A O 1
ATOM 833 N N . LEU A 1 99 ? 17.304 -15.686 -10.070 1.00 93.38 99 LEU A N 1
ATOM 834 C CA . LEU A 1 99 ? 17.116 -16.827 -9.168 1.00 93.38 99 LEU A CA 1
ATOM 835 C C . LEU A 1 99 ? 17.011 -18.172 -9.907 1.00 93.38 99 LEU A C 1
ATOM 837 O O . LEU A 1 99 ? 16.949 -19.214 -9.250 1.00 93.38 99 LEU A O 1
ATOM 841 N N . GLY A 1 100 ? 16.974 -18.177 -11.243 1.00 87.69 100 GLY A N 1
ATOM 842 C CA . GLY A 1 100 ? 16.798 -19.384 -12.054 1.00 87.69 100 GLY A CA 1
ATOM 843 C C . GLY A 1 100 ? 15.432 -20.060 -11.879 1.00 87.69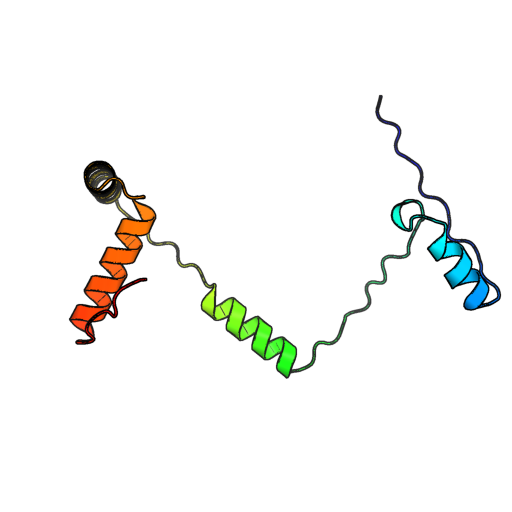 100 GLY A C 1
ATOM 844 O O . GLY A 1 100 ? 15.301 -21.264 -12.109 1.00 87.69 100 GLY A O 1
ATOM 845 N N . VAL A 1 101 ? 14.411 -19.314 -11.448 1.00 78.94 101 VAL A N 1
ATOM 846 C CA . VAL A 1 101 ? 13.048 -19.818 -11.239 1.00 78.94 101 VAL A CA 1
ATOM 847 C C . VAL A 1 101 ? 12.189 -19.355 -12.412 1.00 78.94 101 VAL A C 1
ATOM 849 O O . VAL A 1 101 ? 11.966 -18.165 -12.580 1.00 78.94 101 VAL A O 1
ATOM 852 N N . SER A 1 102 ? 11.678 -20.273 -13.234 1.00 61.12 102 SER A N 1
ATOM 853 C CA . SER A 1 102 ? 10.703 -19.919 -14.277 1.00 61.12 102 SER A CA 1
ATOM 854 C C . SER A 1 102 ? 9.455 -19.313 -13.621 1.00 61.12 102 SER A C 1
ATOM 856 O O . SER A 1 102 ? 8.868 -19.927 -12.728 1.00 61.12 102 SER A O 1
ATOM 858 N N . THR A 1 103 ? 9.066 -18.100 -14.025 1.00 59.47 103 THR A N 1
ATOM 859 C CA . THR A 1 103 ? 7.842 -17.455 -13.534 1.00 59.47 103 THR A CA 1
ATOM 860 C C . THR A 1 103 ? 6.627 -18.339 -13.845 1.00 59.47 103 THR A C 1
ATOM 862 O O . THR A 1 103 ? 6.432 -18.712 -15.004 1.00 59.47 103 THR A O 1
ATOM 865 N N . PRO A 1 104 ? 5.785 -18.693 -12.856 1.00 56.09 104 PRO A N 1
ATOM 866 C CA . PRO A 1 104 ? 4.501 -19.307 -13.158 1.00 56.09 104 PRO A CA 1
ATOM 867 C C . PRO A 1 104 ? 3.597 -18.270 -13.850 1.00 56.09 104 PRO A C 1
ATOM 869 O O . PRO A 1 104 ? 3.693 -17.079 -13.533 1.00 56.09 104 PRO A O 1
ATOM 872 N N . PRO A 1 105 ? 2.741 -18.688 -14.799 1.00 46.41 105 PRO A N 1
ATOM 873 C CA . PRO A 1 105 ? 1.826 -17.780 -15.477 1.00 46.41 105 PRO A CA 1
ATOM 874 C C . PRO A 1 105 ? 0.866 -17.149 -14.464 1.00 46.41 105 PRO A C 1
ATOM 876 O O . PRO A 1 105 ? 0.311 -17.834 -13.605 1.00 46.41 105 PRO A O 1
ATOM 879 N N . THR A 1 106 ? 0.700 -15.833 -14.561 1.00 55.28 106 THR A N 1
ATOM 880 C CA . THR A 1 106 ? -0.351 -15.095 -13.859 1.00 55.28 106 THR A CA 1
ATOM 881 C C . THR A 1 106 ? -1.679 -15.398 -14.557 1.00 55.28 106 THR A C 1
ATOM 883 O O . THR A 1 106 ? -1.859 -14.960 -15.693 1.00 55.28 106 THR A O 1
ATOM 886 N N . ASP A 1 107 ? -2.559 -16.165 -13.907 1.00 39.34 107 ASP A N 1
ATOM 887 C CA . ASP A 1 107 ? -4.003 -16.213 -14.216 1.00 39.34 107 ASP A CA 1
ATOM 888 C C . ASP A 1 107 ? -4.702 -14.923 -13.747 1.00 39.34 107 ASP A C 1
ATOM 890 O O . ASP A 1 107 ? -4.347 -14.416 -12.651 1.00 39.34 107 ASP A O 1
#

pLDDT: mean 83.94, std 13.98, range [35.81, 97.56]

Radius of gyration: 27.19 Å; chains: 1; bounding box: 54×46×63 Å

Sequence (107 aa):
MNTSKELKPVPRFKTLQEEADFWDTHDSMEYELEDTNEMVELSDDQKSQIRARWEKRKRATILLSHEQLNAVEQIARRKQVDYRALIHEWINMHIADELGVSTPPTD

Secondary structure (DSSP, 8-state):
-----PPBPPP--SSHHHHHHHHTTS-GGGB------------HHHHHHHHHHHHHTPPPPPP--HHHHHHHHHHHHHHTS-HHHHHHHHHHHHHHHHTT-PPPP--